Protein AF-A0A7S1RF68-F1 (afdb_monomer)

Mean predicted aligned error: 14.65 Å

Foldseek 3Di:
DDDDDDDPDDDDDDDDPDDDPDPDDDPPPPDPDDPPPPPVDDAQVQLLVLQQLPALVNNLLSSLQSLLVQDCVSAPLQHPPDPPNNLVNSVVSSCVSNVVNCVPQDPVRNVVSSVVSSVSNVVSNVSSNVVVVVVVVVVVVVVVVVVVVVVVVD

Nearest PDB structures (foldseek):
  5k7v-assembly1_B  TM=4.023E-01  e=8.633E+00  synthetic construct

Secondary structure (DSSP, 8-state):
-----------------------------------------PPPHHHHTT--SS-HHHHHHHHHHHHHH--TTSS-SS--S-HHHHHHHHHHHHHHHSHHHHHHS-HHHHHHHHHHHHHHHHHHHHHHHHHHHHHHHHHHHHHHHHHHHHHHH-

pLDDT: mean 73.17, std 17.75, range [37.47, 92.19]

Structure (mmCIF, N/CA/C/O backbone):
data_AF-A0A7S1RF68-F1
#
_entry.id   AF-A0A7S1RF68-F1
#
loop_
_atom_site.group_PDB
_atom_site.id
_atom_site.type_symbol
_atom_site.label_atom_id
_atom_site.label_alt_id
_atom_site.label_comp_id
_atom_site.label_asym_id
_atom_site.label_entity_id
_atom_site.label_seq_id
_atom_site.pdbx_PDB_ins_code
_atom_site.Cartn_x
_atom_site.Cartn_y
_atom_site.Cartn_z
_atom_site.occupancy
_atom_site.B_iso_or_equiv
_atom_site.auth_seq_id
_atom_site.auth_comp_id
_atom_site.auth_asym_id
_atom_site.auth_atom_id
_atom_site.pdbx_PDB_model_num
ATOM 1 N N . ALA A 1 1 ? 66.774 2.188 -26.132 1.00 41.84 1 ALA A N 1
ATOM 2 C CA . ALA A 1 1 ? 66.666 1.249 -24.997 1.00 41.84 1 ALA A CA 1
ATOM 3 C C . ALA A 1 1 ? 65.725 1.856 -23.967 1.00 41.84 1 ALA A C 1
ATOM 5 O O . ALA A 1 1 ? 66.110 2.754 -23.232 1.00 41.84 1 ALA A O 1
ATOM 6 N N . GLU A 1 2 ? 64.469 1.427 -24.003 1.00 44.47 2 GLU A N 1
ATOM 7 C CA . GLU A 1 2 ? 63.368 1.965 -23.208 1.00 44.47 2 GLU A CA 1
ATOM 8 C C . GLU A 1 2 ? 63.328 1.262 -21.848 1.00 44.47 2 GLU A C 1
ATOM 10 O O . GLU A 1 2 ? 63.265 0.034 -21.777 1.00 44.47 2 GLU A O 1
ATOM 15 N N . LYS A 1 3 ? 63.436 2.022 -20.753 1.00 51.56 3 LYS A N 1
ATOM 16 C CA . LYS A 1 3 ? 63.411 1.461 -19.401 1.00 51.56 3 LYS A CA 1
ATOM 17 C C . LYS A 1 3 ? 62.547 2.295 -18.455 1.00 51.56 3 LYS A C 1
ATOM 19 O O . LYS A 1 3 ? 62.913 3.393 -18.064 1.00 51.56 3 LYS A O 1
ATOM 24 N N . ARG A 1 4 ? 61.507 1.597 -17.982 1.00 49.44 4 ARG A N 1
ATOM 25 C CA . ARG A 1 4 ? 60.887 1.629 -16.642 1.00 49.44 4 ARG A CA 1
ATOM 26 C C . ARG A 1 4 ? 59.740 2.617 -16.418 1.00 49.44 4 ARG A C 1
ATOM 28 O O . ARG A 1 4 ? 59.896 3.712 -15.899 1.00 49.44 4 ARG A O 1
ATOM 35 N N . ARG A 1 5 ? 58.540 2.072 -16.644 1.00 58.44 5 ARG A N 1
ATOM 36 C CA . ARG A 1 5 ? 57.322 2.371 -15.882 1.00 58.44 5 ARG A CA 1
ATOM 37 C C . ARG A 1 5 ? 57.512 2.031 -14.399 1.00 58.44 5 ARG A C 1
ATOM 39 O O . ARG A 1 5 ? 57.922 0.912 -14.087 1.00 58.44 5 ARG A O 1
ATOM 46 N N . LYS A 1 6 ? 57.130 2.957 -13.520 1.00 60.31 6 LYS A N 1
ATOM 47 C CA . LYS A 1 6 ? 56.372 2.763 -12.266 1.00 60.31 6 LYS A CA 1
ATOM 48 C C . LYS A 1 6 ? 56.433 4.070 -11.489 1.00 60.31 6 LYS A C 1
ATOM 50 O O . LYS A 1 6 ? 57.530 4.515 -11.204 1.00 60.31 6 LYS A O 1
ATOM 55 N N . ASN A 1 7 ? 55.267 4.628 -11.169 1.00 51.75 7 ASN A N 1
ATOM 56 C CA . ASN A 1 7 ? 54.974 5.337 -9.922 1.00 51.75 7 ASN A CA 1
ATOM 57 C C . ASN A 1 7 ? 53.445 5.473 -9.808 1.00 51.75 7 ASN A C 1
ATOM 59 O O . ASN A 1 7 ? 52.866 6.502 -10.132 1.00 51.75 7 ASN A O 1
ATOM 63 N N . HIS A 1 8 ? 52.786 4.395 -9.371 1.00 52.75 8 HIS A N 1
ATOM 64 C CA . HIS A 1 8 ? 51.503 4.508 -8.682 1.00 52.75 8 HIS A CA 1
ATOM 65 C C . HIS A 1 8 ? 51.836 4.874 -7.239 1.00 52.75 8 HIS A C 1
ATOM 67 O O . HIS A 1 8 ? 52.343 4.037 -6.493 1.00 52.75 8 HIS A O 1
ATOM 73 N N . ARG A 1 9 ? 51.603 6.132 -6.861 1.00 54.78 9 ARG A N 1
ATOM 74 C CA . ARG A 1 9 ? 51.642 6.550 -5.465 1.00 54.78 9 ARG A CA 1
ATOM 75 C C . ARG A 1 9 ? 50.266 7.084 -5.103 1.00 54.78 9 ARG A C 1
ATOM 77 O O . ARG A 1 9 ? 49.869 8.162 -5.525 1.00 54.78 9 ARG A O 1
ATOM 84 N N . LEU A 1 10 ? 49.552 6.242 -4.366 1.00 60.12 10 LEU A N 1
ATOM 85 C CA . LEU A 1 10 ? 48.354 6.556 -3.603 1.00 60.12 10 LEU A CA 1
ATOM 86 C C . LEU A 1 10 ? 48.626 7.775 -2.720 1.00 60.12 10 LEU A C 1
ATOM 88 O O . LEU A 1 10 ? 49.598 7.758 -1.963 1.00 60.12 10 LEU A O 1
ATOM 92 N N . SER A 1 11 ? 47.787 8.805 -2.807 1.00 55.22 11 SER A N 1
ATOM 93 C CA . SER A 1 11 ? 47.644 9.851 -1.788 1.00 55.22 11 SER A CA 1
ATOM 94 C C . SER A 1 11 ? 46.373 10.658 -2.059 1.00 55.22 11 SER A C 1
ATOM 96 O O . SER A 1 11 ? 46.395 11.538 -2.907 1.00 55.22 11 SER A O 1
ATOM 98 N N . ILE A 1 12 ? 45.296 10.378 -1.325 1.00 50.97 12 ILE A N 1
ATOM 99 C CA . ILE A 1 12 ? 44.424 11.424 -0.775 1.00 50.97 12 ILE A CA 1
ATOM 100 C C . ILE A 1 12 ? 43.947 10.938 0.599 1.00 50.97 12 ILE A C 1
ATOM 102 O O . ILE A 1 12 ? 43.071 10.086 0.711 1.00 50.97 12 ILE A O 1
ATOM 106 N N . SER A 1 13 ? 44.603 11.435 1.647 1.00 44.00 13 SER A N 1
ATOM 107 C CA . SER A 1 13 ? 44.100 11.376 3.016 1.00 44.00 13 SER A CA 1
ATOM 108 C C . SER A 1 13 ? 43.388 12.687 3.322 1.00 44.00 13 SER A C 1
ATOM 110 O O . SER A 1 13 ? 43.983 13.749 3.185 1.00 44.00 13 SER A O 1
ATOM 112 N N . SER A 1 14 ? 42.137 12.525 3.741 1.00 46.28 14 SER A N 1
ATOM 113 C CA . SER A 1 14 ? 41.495 13.133 4.909 1.00 46.28 14 SER A CA 1
ATOM 114 C C . SER A 1 14 ? 41.442 14.657 5.0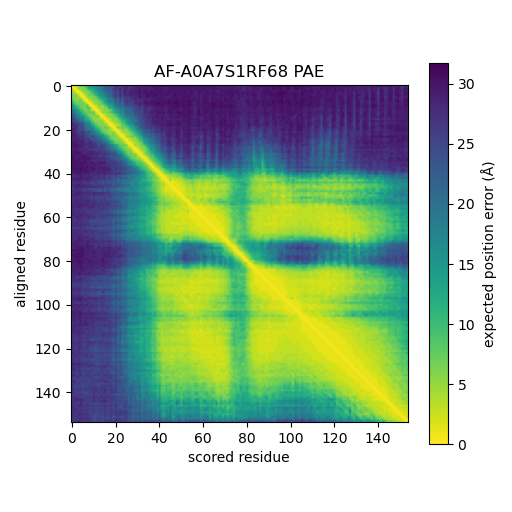49 1.00 46.28 14 SER A C 1
ATOM 116 O O . SER A 1 14 ? 42.455 15.318 5.251 1.00 46.28 14 SER A O 1
ATOM 118 N N . SER A 1 15 ? 40.199 15.137 5.143 1.00 49.00 15 SER A N 1
ATOM 119 C CA . SER A 1 15 ? 39.636 15.812 6.328 1.00 49.00 15 SER A CA 1
ATOM 120 C C . SER A 1 15 ? 38.976 17.145 6.007 1.00 49.00 15 SER A C 1
ATOM 122 O O . SER A 1 15 ? 39.658 18.151 5.888 1.00 49.00 15 SER A O 1
ATOM 124 N N . GLU A 1 16 ? 37.644 17.147 6.028 1.00 45.22 16 GLU A N 1
ATOM 125 C CA . GLU A 1 16 ? 36.844 18.142 6.754 1.00 45.22 16 GLU A CA 1
ATOM 126 C C . GLU A 1 16 ? 35.405 17.622 6.891 1.00 45.22 16 GLU A C 1
ATOM 128 O O . GLU A 1 16 ? 34.508 17.942 6.123 1.00 45.22 16 GLU A O 1
ATOM 133 N N . SER A 1 17 ? 35.171 16.750 7.873 1.00 54.03 17 SER A N 1
ATOM 134 C CA . SER A 1 17 ? 33.818 16.560 8.403 1.00 54.03 17 SER A CA 1
ATOM 135 C C . SER A 1 17 ? 33.633 17.580 9.516 1.00 54.03 17 SER A C 1
ATOM 137 O O . SER A 1 17 ? 33.914 17.308 10.681 1.00 54.03 17 SER A O 1
ATOM 139 N N . GLY A 1 18 ? 33.245 18.787 9.116 1.00 47.41 18 GLY A N 1
ATOM 140 C CA . GLY A 1 18 ? 32.794 19.855 9.994 1.00 47.41 18 GLY A CA 1
ATOM 141 C C . GLY A 1 18 ? 31.447 20.370 9.500 1.00 47.41 18 GLY A C 1
ATOM 142 O O . GLY A 1 18 ? 31.308 20.698 8.326 1.00 47.41 18 GLY A O 1
ATOM 143 N N . GLY A 1 19 ? 30.477 20.445 10.410 1.00 41.62 19 GLY A N 1
ATOM 144 C CA . GLY A 1 19 ? 29.142 20.992 10.166 1.00 41.62 19 GLY A CA 1
ATOM 145 C C . GLY A 1 19 ? 28.124 19.895 9.841 1.00 41.62 19 GLY A C 1
ATOM 146 O O . GLY A 1 19 ? 28.358 19.055 8.988 1.00 41.62 19 GLY A O 1
ATOM 147 N N . SER A 1 20 ? 26.971 19.807 10.478 1.00 48.50 20 SER A N 1
ATOM 148 C CA . SER A 1 20 ? 26.336 20.706 11.425 1.00 48.50 20 SER A CA 1
ATOM 149 C C . SER A 1 20 ? 25.395 19.840 12.242 1.00 48.50 20 SER A C 1
ATOM 151 O O . SER A 1 20 ? 24.624 19.067 11.675 1.00 48.50 20 SER A O 1
ATOM 153 N N . ASP A 1 21 ? 25.480 19.975 13.559 1.00 51.00 21 ASP A N 1
ATOM 154 C CA . ASP A 1 21 ? 24.383 19.647 14.453 1.00 51.00 21 ASP A CA 1
ATOM 155 C C . ASP A 1 21 ? 23.211 20.537 14.015 1.00 51.00 21 ASP A C 1
ATOM 157 O O . ASP A 1 21 ? 23.257 21.764 14.115 1.00 51.00 21 ASP A O 1
ATOM 161 N N . GLY A 1 22 ? 22.289 19.921 13.285 1.00 49.66 22 GLY A N 1
ATOM 162 C CA . GLY A 1 22 ? 21.140 20.551 12.659 1.00 49.66 22 GLY A CA 1
ATOM 163 C C . GLY A 1 22 ? 19.890 19.968 13.281 1.00 49.66 22 GLY A C 1
ATOM 164 O O . GLY A 1 22 ? 19.148 19.251 12.617 1.00 49.66 22 GLY A O 1
ATOM 165 N N . GLU A 1 23 ? 19.690 20.242 14.566 1.00 53.12 23 GLU A N 1
ATOM 166 C CA . GLU A 1 23 ? 18.353 20.258 15.139 1.00 53.12 23 GLU A CA 1
ATOM 167 C C . GLU A 1 23 ? 17.610 21.449 14.518 1.00 53.12 23 GLU A C 1
ATOM 169 O O . GLU A 1 23 ? 17.754 22.591 14.949 1.00 53.12 23 GLU A O 1
ATOM 174 N N . ALA A 1 24 ? 16.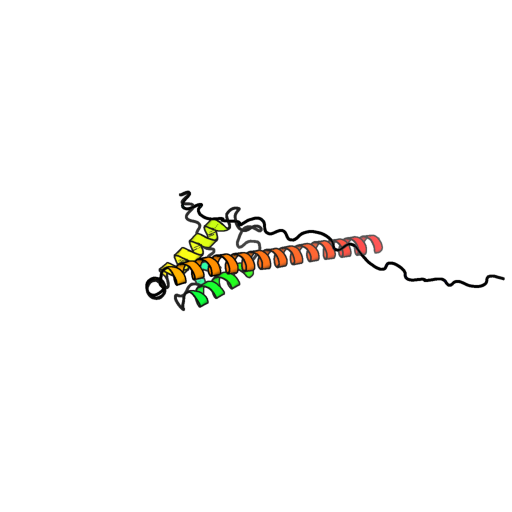868 21.194 13.442 1.00 45.06 24 ALA A N 1
ATOM 175 C CA . ALA A 1 24 ? 15.847 22.101 12.942 1.00 45.06 24 ALA A CA 1
ATOM 176 C C . ALA A 1 24 ? 14.755 21.306 12.217 1.00 45.06 24 ALA A C 1
ATOM 178 O O . ALA A 1 24 ? 15.040 20.515 11.317 1.00 45.06 24 ALA A O 1
ATOM 179 N N . ASP A 1 25 ? 13.526 21.573 12.657 1.00 44.94 25 ASP A N 1
ATOM 180 C CA . ASP A 1 25 ? 12.229 21.172 12.112 1.00 44.94 25 ASP A CA 1
ATOM 181 C C . ASP A 1 25 ? 11.895 19.681 12.288 1.00 44.94 25 ASP A C 1
ATOM 183 O O . ASP A 1 25 ? 12.164 18.814 11.460 1.00 44.94 25 ASP A O 1
ATOM 187 N N . ASP A 1 26 ? 11.244 19.295 13.388 1.00 44.00 26 ASP A N 1
ATOM 188 C CA . ASP A 1 26 ? 9.848 19.688 13.654 1.00 44.00 26 ASP A CA 1
ATOM 189 C C . ASP A 1 26 ? 9.053 19.920 12.362 1.00 44.00 26 ASP A C 1
ATOM 191 O O . ASP A 1 26 ? 8.402 20.934 12.159 1.00 44.00 26 ASP A O 1
ATOM 195 N N . PHE A 1 27 ? 9.045 18.930 11.469 1.00 46.56 27 PHE A N 1
ATOM 196 C CA . PHE A 1 27 ? 7.878 18.761 10.612 1.00 46.56 27 PHE A CA 1
ATOM 197 C C . PHE A 1 27 ? 6.732 18.220 11.473 1.00 46.56 27 PHE A C 1
ATOM 199 O O . PHE A 1 27 ? 6.306 17.067 11.337 1.00 46.56 27 PHE A O 1
ATOM 206 N N . SER A 1 28 ? 6.219 19.094 12.345 1.00 43.75 28 SER A N 1
ATOM 207 C CA . SER A 1 28 ? 4.798 19.207 12.641 1.00 43.75 28 SER A CA 1
ATOM 208 C C . SER A 1 28 ? 4.041 19.339 11.318 1.00 43.75 28 SER A C 1
ATOM 210 O O . SER A 1 28 ? 3.588 20.404 10.923 1.00 43.75 28 SER A O 1
ATOM 212 N N . LEU A 1 29 ? 3.866 18.221 10.614 1.00 45.69 29 LEU A N 1
ATOM 213 C CA . LEU A 1 29 ? 2.697 18.013 9.763 1.00 45.69 29 LEU A CA 1
ATOM 214 C C . LEU A 1 29 ? 1.545 17.571 10.673 1.00 45.69 29 LEU A C 1
ATOM 216 O O . LEU A 1 29 ? 0.984 16.480 10.532 1.00 45.69 29 LEU A O 1
ATOM 220 N N . GLU A 1 30 ? 1.259 18.409 11.666 1.00 44.59 30 GLU A N 1
ATOM 221 C CA . GLU A 1 30 ? -0.051 18.480 12.279 1.00 44.59 30 GLU A CA 1
ATOM 222 C C . GLU A 1 30 ? -1.006 19.107 11.261 1.00 44.59 30 GLU A C 1
ATOM 224 O O . GLU A 1 30 ? -0.699 20.103 10.613 1.00 44.59 30 GLU A O 1
ATOM 229 N N . LEU A 1 31 ? -2.158 18.458 11.128 1.00 44.59 31 LEU A N 1
ATOM 230 C CA . LEU A 1 31 ? -3.406 19.039 10.661 1.00 44.59 31 LEU A CA 1
ATOM 231 C C . LEU A 1 31 ? -3.377 19.755 9.299 1.00 44.59 31 LEU A C 1
ATOM 233 O O . LEU A 1 31 ? -3.493 20.968 9.170 1.00 44.59 31 LEU A O 1
ATOM 237 N N . SER A 1 32 ? -3.465 18.957 8.241 1.00 37.47 32 SER A N 1
ATOM 238 C CA . SER A 1 32 ? -4.596 19.179 7.335 1.00 37.47 32 SER A CA 1
ATOM 239 C C . SER A 1 32 ? -5.570 18.026 7.527 1.00 37.47 32 SER A C 1
ATOM 241 O O . SER A 1 32 ? -5.569 17.024 6.806 1.00 37.47 32 SER A O 1
ATOM 243 N N . GLU A 1 33 ? -6.327 18.159 8.616 1.00 49.69 33 GLU A N 1
ATOM 244 C CA . GLU A 1 33 ? -7.704 17.690 8.683 1.00 49.69 33 GLU A CA 1
ATOM 245 C C . GLU A 1 33 ? -8.443 18.161 7.426 1.00 49.69 33 GLU A C 1
ATOM 247 O O . GLU A 1 33 ? -8.260 19.287 6.972 1.00 49.69 33 GLU A O 1
ATOM 252 N N . ASP A 1 34 ? -9.215 17.243 6.851 1.00 46.19 34 ASP A N 1
ATOM 253 C CA . ASP A 1 34 ? -10.466 17.568 6.177 1.00 46.19 34 ASP A CA 1
ATOM 254 C C . ASP A 1 34 ? -10.452 18.731 5.173 1.00 46.19 34 ASP A C 1
ATOM 256 O O . ASP A 1 34 ? -11.005 19.804 5.386 1.00 46.19 34 ASP A O 1
ATOM 260 N N . SER A 1 35 ? -9.871 18.486 3.999 1.00 41.47 35 SER A N 1
ATOM 261 C CA . SER A 1 35 ? -10.452 19.066 2.790 1.00 41.47 35 SER A CA 1
ATOM 262 C C . SER A 1 35 ? -11.304 17.983 2.135 1.00 41.47 35 SER A C 1
ATOM 264 O O . SER A 1 35 ? -10.789 16.967 1.654 1.00 41.47 35 SER A O 1
ATOM 266 N N . GLU A 1 36 ? -12.613 18.192 2.243 1.00 46.81 36 GLU A N 1
ATOM 267 C CA . GLU A 1 36 ? -13.752 17.380 1.812 1.00 46.81 36 GLU A CA 1
ATOM 268 C C . GLU A 1 36 ? -13.880 17.333 0.281 1.00 46.81 36 GLU A C 1
ATOM 270 O O . GLU A 1 36 ? -14.918 17.643 -0.300 1.00 46.81 36 GLU A O 1
ATOM 275 N N . ALA A 1 37 ? -12.816 16.949 -0.419 1.00 43.59 37 ALA A N 1
ATOM 276 C CA . ALA A 1 37 ? -12.996 16.411 -1.755 1.00 43.59 37 ALA A CA 1
ATOM 277 C C . ALA A 1 37 ? -13.353 14.931 -1.585 1.00 43.59 37 ALA A C 1
ATOM 279 O O . ALA A 1 37 ? -12.468 14.079 -1.498 1.00 43.59 37 ALA A O 1
ATOM 280 N N . GLU A 1 38 ? -14.655 14.640 -1.492 1.00 47.72 38 GLU A N 1
ATOM 281 C CA . GLU A 1 38 ? -15.246 13.301 -1.630 1.00 47.72 38 GLU A CA 1
ATOM 282 C C . GLU A 1 38 ? -14.988 12.732 -3.036 1.00 47.72 38 GLU A C 1
ATOM 284 O O . GLU A 1 38 ? -15.893 12.420 -3.806 1.00 47.72 38 GLU A O 1
ATOM 289 N N . ALA A 1 39 ? -13.723 12.595 -3.419 1.00 48.28 39 ALA A N 1
ATOM 290 C CA . ALA A 1 39 ? -13.368 11.586 -4.387 1.00 48.28 39 ALA A CA 1
ATOM 291 C C . ALA A 1 39 ? -13.452 10.260 -3.626 1.00 48.28 39 ALA A C 1
ATOM 293 O O . ALA A 1 39 ? -12.497 9.866 -2.952 1.00 48.28 39 ALA A O 1
ATOM 294 N N . ASP A 1 40 ? -14.624 9.622 -3.684 1.00 55.34 40 ASP A N 1
ATOM 295 C CA . ASP A 1 40 ? -14.845 8.230 -3.286 1.00 55.34 40 ASP A CA 1
ATOM 296 C C . ASP A 1 40 ? -13.959 7.356 -4.189 1.00 55.34 40 ASP A C 1
ATOM 298 O O . ASP A 1 40 ? -14.348 6.850 -5.240 1.00 55.34 40 ASP A O 1
ATOM 302 N N . LEU A 1 41 ? -12.670 7.330 -3.859 1.00 61.81 41 LEU A N 1
ATOM 303 C CA . LEU A 1 41 ? -11.669 6.565 -4.570 1.00 61.81 41 LEU A CA 1
ATOM 304 C C . LEU A 1 41 ? -11.831 5.125 -4.116 1.00 61.81 41 LEU A C 1
ATOM 306 O O . LEU A 1 41 ? -11.376 4.736 -3.037 1.00 61.81 41 LEU A O 1
ATOM 310 N N . GLU A 1 42 ? -12.501 4.346 -4.961 1.00 66.56 42 GLU A N 1
ATOM 311 C CA . GLU A 1 42 ? -12.607 2.908 -4.790 1.00 66.56 42 GLU A CA 1
ATOM 312 C C . GLU A 1 42 ? -11.204 2.297 -4.730 1.00 66.56 42 GLU A C 1
ATOM 314 O O . GLU A 1 42 ? -10.317 2.582 -5.545 1.00 66.56 42 GLU A O 1
ATOM 319 N N . LEU A 1 43 ? -10.986 1.459 -3.715 1.00 71.81 43 LEU A N 1
ATOM 320 C CA . LEU A 1 43 ? -9.761 0.682 -3.615 1.00 71.81 43 LEU A CA 1
ATOM 321 C C . LEU A 1 43 ? -9.629 -0.196 -4.862 1.00 71.81 43 LEU A C 1
ATOM 323 O O . LEU A 1 43 ? -10.615 -0.819 -5.258 1.00 71.81 43 LEU A O 1
ATOM 327 N N . PRO A 1 44 ? -8.419 -0.334 -5.440 1.00 75.06 44 PRO A N 1
ATOM 328 C CA . PRO A 1 44 ? -8.189 -1.337 -6.469 1.00 75.06 44 PRO A CA 1
ATOM 329 C C . PRO A 1 44 ? -8.687 -2.695 -5.965 1.00 75.06 44 PRO A C 1
ATOM 331 O O . PRO A 1 44 ? -8.344 -3.075 -4.843 1.00 75.06 44 PRO A O 1
ATOM 334 N N . GLU A 1 45 ? -9.459 -3.430 -6.772 1.00 75.69 45 GLU A N 1
ATOM 335 C CA . GLU A 1 45 ? -10.126 -4.673 -6.338 1.00 75.69 45 GLU A CA 1
ATOM 336 C C . GLU A 1 45 ? -9.164 -5.647 -5.650 1.00 75.69 45 GLU A C 1
ATOM 338 O O . GLU A 1 45 ? -9.507 -6.240 -4.633 1.00 75.69 45 GLU A O 1
ATOM 343 N N . ARG A 1 46 ? -7.919 -5.743 -6.138 1.00 77.06 46 ARG A N 1
ATOM 344 C CA . ARG A 1 46 ? -6.873 -6.576 -5.524 1.00 77.06 46 ARG A CA 1
ATOM 345 C C . ARG A 1 46 ? -6.503 -6.175 -4.098 1.00 77.06 46 ARG A C 1
ATOM 347 O O . ARG A 1 46 ? -6.123 -7.035 -3.316 1.00 77.06 46 ARG A O 1
ATOM 354 N N . VAL A 1 47 ? -6.543 -4.886 -3.776 1.00 79.50 47 VAL A N 1
ATOM 355 C CA . VAL A 1 47 ? -6.275 -4.385 -2.420 1.00 79.50 47 VAL A CA 1
ATOM 356 C C . VAL A 1 47 ? -7.516 -4.576 -1.553 1.00 79.50 47 VAL A C 1
ATOM 358 O O . VAL A 1 47 ? -7.393 -5.025 -0.420 1.00 79.50 47 VAL A O 1
ATOM 361 N N . ALA A 1 48 ? -8.709 -4.311 -2.093 1.00 80.75 48 ALA A N 1
ATOM 362 C CA . ALA A 1 48 ? -9.968 -4.529 -1.383 1.00 80.75 48 ALA A CA 1
ATOM 363 C C . ALA A 1 48 ? -10.176 -6.007 -1.008 1.00 80.75 48 ALA A C 1
ATOM 365 O O . ALA A 1 48 ? -10.578 -6.305 0.114 1.00 80.75 48 ALA A O 1
ATOM 366 N N . SER A 1 49 ? -9.830 -6.939 -1.904 1.00 83.38 49 SER A N 1
ATOM 367 C CA . SER A 1 49 ? -9.936 -8.383 -1.663 1.00 83.38 49 SER A CA 1
ATOM 368 C C . SER A 1 49 ? -9.008 -8.903 -0.564 1.00 83.38 49 SER A C 1
ATOM 370 O O . SER A 1 49 ? -9.201 -10.013 -0.089 1.00 83.38 49 SER A O 1
ATOM 372 N N . CYS A 1 50 ? -7.989 -8.133 -0.172 1.00 84.62 50 CYS A N 1
ATOM 373 C CA . CYS A 1 50 ? -7.055 -8.521 0.884 1.00 84.62 50 CYS A CA 1
ATOM 374 C C . CYS A 1 50 ? -7.563 -8.228 2.300 1.00 84.62 50 CYS A C 1
ATOM 376 O O . CYS A 1 50 ? -6.933 -8.680 3.255 1.00 84.62 50 CYS A O 1
ATOM 378 N N . ILE A 1 51 ? -8.650 -7.463 2.432 1.00 85.06 51 ILE A N 1
ATOM 379 C CA . ILE A 1 51 ? -9.224 -7.064 3.717 1.00 85.06 51 ILE A CA 1
ATOM 380 C C . ILE A 1 51 ? -10.365 -8.025 4.039 1.00 85.06 51 ILE A C 1
ATOM 382 O O . ILE A 1 51 ? -11.508 -7.835 3.614 1.00 85.06 51 ILE A O 1
ATOM 386 N N . GLU A 1 52 ? -10.036 -9.079 4.779 1.00 87.12 52 GLU A N 1
ATOM 387 C CA . GLU A 1 52 ? -10.973 -10.157 5.109 1.00 87.12 52 GLU A CA 1
ATOM 388 C C . GLU A 1 52 ? -11.551 -10.021 6.523 1.00 87.12 52 GLU A C 1
ATOM 390 O O . GLU A 1 52 ? -12.480 -10.748 6.865 1.00 87.12 52 GLU A O 1
ATOM 395 N N . GLY A 1 53 ? -11.042 -9.083 7.332 1.00 85.31 53 GLY A N 1
ATOM 396 C CA . GLY A 1 53 ? -11.394 -8.983 8.748 1.00 85.31 53 GLY A CA 1
ATOM 397 C C . GLY A 1 53 ? -10.613 -9.973 9.615 1.00 85.31 53 GLY A C 1
ATOM 398 O O . GLY A 1 53 ? -11.109 -10.407 10.650 1.00 85.31 53 GLY A O 1
ATOM 399 N N . ALA A 1 54 ? -9.415 -10.384 9.180 1.00 83.62 54 ALA A N 1
ATOM 400 C CA . ALA A 1 54 ? -8.555 -11.290 9.950 1.00 83.62 54 ALA A CA 1
ATOM 401 C C . ALA A 1 54 ? -7.881 -10.587 11.144 1.00 83.62 54 ALA A C 1
ATOM 403 O O . ALA A 1 54 ? -7.398 -11.239 12.065 1.00 83.62 54 ALA A O 1
ATOM 404 N N . GLY A 1 55 ? -7.856 -9.254 11.121 1.00 87.19 55 GLY A N 1
ATOM 405 C CA . GLY A 1 55 ? -7.212 -8.399 12.104 1.00 87.19 55 GLY A CA 1
ATOM 406 C C . GLY A 1 55 ? -6.633 -7.159 11.43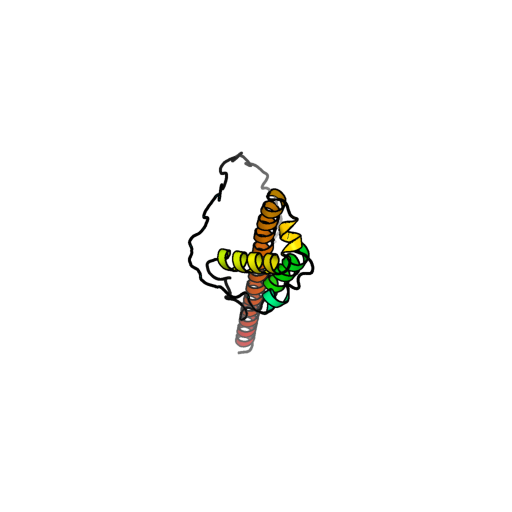0 1.00 87.19 55 GLY A C 1
ATOM 407 O O . GLY A 1 55 ? -6.150 -7.215 10.299 1.00 87.19 55 GLY A O 1
ATOM 408 N N . LEU A 1 56 ? -6.640 -6.026 12.137 1.00 87.69 56 LEU A N 1
ATOM 409 C CA . LEU A 1 56 ? -6.200 -4.738 11.588 1.00 87.69 56 LEU A CA 1
ATOM 410 C C . LEU A 1 56 ? -4.769 -4.782 11.032 1.00 87.69 56 LEU A C 1
ATOM 412 O O . LEU A 1 56 ? -4.516 -4.308 9.927 1.00 87.69 56 LEU A O 1
ATOM 416 N N . ASP A 1 57 ? -3.821 -5.345 11.783 1.00 88.25 57 ASP A N 1
ATOM 417 C CA . ASP A 1 57 ? -2.424 -5.441 11.348 1.00 88.25 57 ASP A CA 1
ATOM 418 C C . ASP A 1 57 ? -2.212 -6.420 10.187 1.00 88.25 57 ASP A C 1
ATOM 420 O O . ASP A 1 57 ? -1.430 -6.108 9.284 1.00 88.25 57 ASP A O 1
ATOM 424 N N . GLU A 1 58 ? -2.912 -7.557 10.192 1.00 88.50 58 GLU A N 1
ATOM 425 C CA . GLU A 1 58 ? -2.829 -8.579 9.142 1.00 88.50 58 GLU A CA 1
ATOM 426 C C . GLU A 1 58 ? -3.424 -8.075 7.827 1.00 88.50 58 GLU A C 1
ATOM 428 O O . GLU A 1 58 ? -2.770 -8.146 6.784 1.00 88.50 58 GLU A O 1
ATOM 433 N N . ASP A 1 59 ? -4.622 -7.488 7.871 1.00 89.19 59 ASP A N 1
ATOM 434 C CA . ASP A 1 59 ? -5.266 -6.905 6.694 1.00 89.19 59 ASP A CA 1
ATOM 435 C C . ASP A 1 59 ? -4.425 -5.751 6.125 1.00 89.19 59 ASP A C 1
ATOM 437 O O . ASP A 1 59 ? -4.262 -5.631 4.908 1.00 89.19 59 ASP A O 1
ATOM 441 N N . LEU A 1 60 ? -3.817 -4.929 6.990 1.00 88.94 60 LEU A N 1
ATOM 442 C CA . LEU A 1 60 ? -2.904 -3.867 6.568 1.00 88.94 60 LEU A CA 1
ATOM 443 C C . LEU A 1 60 ? -1.646 -4.421 5.882 1.00 88.94 60 LEU A C 1
ATOM 445 O O . LEU A 1 60 ? -1.173 -3.840 4.900 1.00 88.94 60 LEU A O 1
ATOM 449 N N . GLU A 1 61 ? -1.074 -5.509 6.395 1.00 89.38 61 GLU A N 1
ATOM 450 C CA . GLU A 1 61 ? 0.091 -6.152 5.785 1.00 89.38 61 GLU A CA 1
ATOM 451 C C . GLU A 1 61 ? -0.246 -6.728 4.408 1.00 89.38 61 GLU A C 1
ATOM 453 O O . GLU A 1 61 ? 0.461 -6.437 3.437 1.00 89.38 61 GLU A O 1
ATOM 458 N N . ARG A 1 62 ? -1.376 -7.432 4.287 1.00 88.62 62 ARG A N 1
ATOM 459 C CA . ARG A 1 62 ? -1.865 -7.953 3.003 1.00 88.62 62 ARG A CA 1
ATOM 460 C C . ARG A 1 62 ? -2.143 -6.828 2.008 1.00 88.62 62 ARG A C 1
ATOM 462 O O . ARG A 1 62 ? -1.720 -6.914 0.857 1.00 88.62 62 ARG A O 1
ATOM 469 N N . CYS A 1 63 ? -2.759 -5.729 2.453 1.00 87.81 63 CYS A N 1
ATOM 470 C CA . CYS A 1 63 ? -2.973 -4.542 1.622 1.00 87.81 63 CYS A CA 1
ATOM 471 C C . CYS A 1 63 ? -1.661 -3.937 1.126 1.00 87.81 63 CYS A C 1
ATOM 473 O O . CYS A 1 63 ? -1.530 -3.622 -0.056 1.00 87.81 63 CYS A O 1
ATOM 475 N N . ALA A 1 64 ? -0.679 -3.765 2.013 1.00 86.69 64 ALA A N 1
ATOM 476 C CA . ALA A 1 64 ? 0.625 -3.223 1.646 1.00 86.69 64 ALA A CA 1
ATOM 477 C C . ALA A 1 64 ? 1.356 -4.146 0.658 1.00 86.69 64 ALA A C 1
ATOM 479 O O . ALA A 1 64 ? 1.969 -3.669 -0.301 1.00 86.69 64 ALA A O 1
ATOM 480 N N . GLN A 1 65 ? 1.260 -5.462 0.845 1.00 87.31 65 GLN A N 1
ATOM 481 C CA . GLN A 1 65 ? 1.832 -6.427 -0.083 1.00 87.31 65 GLN A CA 1
ATOM 482 C C . GLN A 1 65 ? 1.163 -6.348 -1.459 1.00 87.31 65 GLN A C 1
ATOM 484 O O . GLN A 1 65 ? 1.862 -6.127 -2.452 1.00 87.31 65 GLN A O 1
ATOM 489 N N . ALA A 1 66 ? -0.170 -6.422 -1.514 1.00 86.44 66 ALA A N 1
ATOM 490 C CA . ALA A 1 66 ? -0.938 -6.293 -2.750 1.00 86.44 66 ALA A CA 1
ATOM 491 C C . ALA A 1 66 ? -0.631 -4.974 -3.470 1.00 86.44 66 ALA A C 1
ATOM 493 O O . ALA A 1 66 ? -0.431 -4.959 -4.686 1.00 86.44 66 ALA A O 1
ATOM 494 N N . LEU A 1 67 ? -0.491 -3.879 -2.714 1.00 84.81 67 LEU A N 1
ATOM 495 C CA . LEU A 1 67 ? -0.107 -2.582 -3.256 1.00 84.81 67 LEU A CA 1
ATOM 496 C C . LEU A 1 67 ? 1.277 -2.619 -3.912 1.00 84.81 67 LEU A C 1
ATOM 498 O O . LEU A 1 67 ? 1.456 -2.086 -5.004 1.00 84.81 67 LEU A O 1
ATOM 502 N N . SER A 1 68 ? 2.259 -3.253 -3.268 1.00 84.00 68 SER A N 1
ATOM 503 C CA . SER A 1 68 ? 3.614 -3.375 -3.819 1.00 84.00 68 SER A CA 1
ATOM 504 C C . SER A 1 68 ? 3.665 -4.233 -5.089 1.00 84.00 68 SER A C 1
ATOM 506 O O . SER A 1 68 ? 4.540 -4.050 -5.940 1.00 84.00 68 SER A O 1
ATOM 508 N N . GLU A 1 69 ? 2.710 -5.154 -5.229 1.00 83.94 69 GLU A N 1
ATOM 509 C CA . GLU A 1 69 ? 2.648 -6.113 -6.322 1.00 83.94 69 GLU A CA 1
ATOM 510 C C . GLU A 1 69 ? 1.808 -5.640 -7.514 1.00 83.94 69 GLU A C 1
ATOM 512 O O . GLU A 1 69 ? 2.008 -6.161 -8.616 1.00 83.94 69 GLU A O 1
ATOM 517 N N . LEU A 1 70 ? 0.965 -4.614 -7.345 1.00 80.25 70 LEU A N 1
ATOM 518 C CA . LEU A 1 70 ? 0.092 -4.069 -8.390 1.00 80.25 70 LEU A CA 1
ATOM 519 C C . LEU A 1 70 ? 0.843 -3.805 -9.708 1.00 80.25 70 LEU A C 1
ATOM 521 O O . LEU A 1 70 ? 1.860 -3.092 -9.703 1.00 80.25 70 LEU A O 1
ATOM 525 N N . PRO A 1 71 ? 0.353 -4.346 -10.841 1.00 70.19 71 PRO A N 1
ATOM 526 C CA . PRO A 1 71 ? 0.957 -4.123 -12.149 1.00 70.19 71 PRO A CA 1
ATOM 527 C C . PRO A 1 71 ? 0.906 -2.636 -12.538 1.00 70.19 71 PRO A C 1
ATOM 529 O O . PRO A 1 71 ? 0.138 -1.873 -11.944 1.00 70.19 71 PRO A O 1
ATOM 532 N N . PRO A 1 72 ? 1.715 -2.203 -13.520 1.00 64.62 72 PRO A N 1
ATOM 533 C CA . PRO A 1 72 ? 1.703 -0.820 -14.005 1.00 64.62 72 PRO A CA 1
ATOM 534 C C . PRO A 1 72 ? 0.329 -0.381 -14.541 1.00 64.62 72 PRO A C 1
ATOM 536 O O . PRO A 1 72 ? -0.021 0.777 -14.383 1.00 64.62 72 PRO A O 1
ATOM 539 N N . ASP A 1 73 ? -0.473 -1.311 -15.074 1.00 61.69 73 ASP A N 1
ATOM 540 C CA . ASP A 1 73 ? -1.849 -1.065 -15.548 1.00 61.69 73 ASP A CA 1
ATOM 541 C C . ASP A 1 73 ? -2.916 -1.067 -14.433 1.00 61.69 73 ASP A C 1
ATOM 543 O O . ASP A 1 73 ? -4.025 -0.583 -14.620 1.00 61.69 73 ASP A O 1
ATOM 547 N N . GLY A 1 74 ? -2.615 -1.632 -13.257 1.00 53.59 74 GLY A N 1
ATOM 548 C CA . GLY A 1 74 ? -3.601 -1.827 -12.178 1.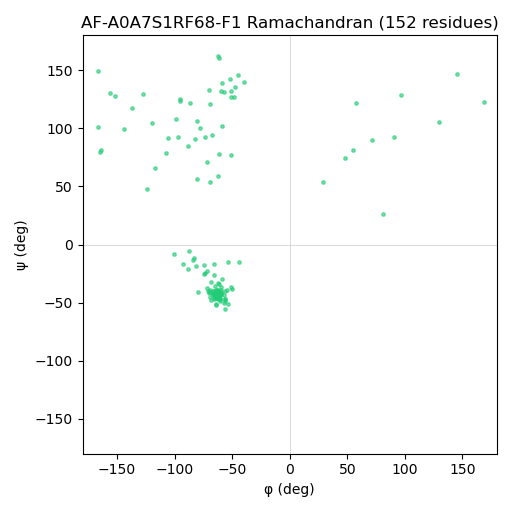00 53.59 74 GLY A CA 1
ATOM 549 C C . GLY A 1 74 ? -3.760 -0.636 -11.227 1.00 53.59 74 GLY A C 1
ATOM 550 O O . GLY A 1 74 ? -4.581 -0.672 -10.315 1.00 53.59 74 GLY A O 1
ATOM 551 N N . ALA A 1 75 ? -2.926 0.384 -11.392 1.00 52.03 75 ALA A N 1
ATOM 552 C CA . ALA A 1 75 ? -2.961 1.667 -10.701 1.00 52.03 75 ALA A CA 1
ATOM 553 C C . ALA A 1 75 ? -2.026 2.605 -11.477 1.00 52.03 75 ALA A C 1
ATOM 555 O O . ALA A 1 75 ? -1.029 2.107 -12.004 1.00 52.03 75 ALA A O 1
ATOM 556 N N . PRO A 1 76 ? -2.263 3.925 -11.527 1.00 53.66 76 PRO A N 1
ATOM 557 C CA . PRO A 1 76 ? -1.378 4.830 -12.259 1.00 53.66 76 PRO A CA 1
ATOM 558 C C . PRO A 1 76 ? 0.097 4.624 -11.837 1.00 53.66 76 PRO A C 1
ATOM 560 O O . PRO A 1 76 ? 0.382 4.270 -10.681 1.00 53.66 76 PRO A O 1
ATOM 563 N N . GLU A 1 77 ? 1.030 4.724 -12.800 1.00 50.44 77 GLU A N 1
ATOM 564 C CA . GLU A 1 77 ? 2.479 4.468 -12.611 1.00 50.44 77 GLU A CA 1
ATOM 565 C C . GLU A 1 77 ? 3.037 5.243 -11.413 1.00 50.44 77 GLU A C 1
ATOM 567 O O . GLU A 1 77 ? 3.838 4.734 -10.629 1.00 50.44 77 GLU A O 1
ATOM 572 N N . HIS A 1 78 ? 2.515 6.449 -11.230 1.00 49.00 78 HIS A N 1
ATOM 573 C CA . HIS A 1 78 ? 2.502 7.147 -9.964 1.00 49.00 78 HIS A CA 1
ATOM 574 C C . HIS A 1 78 ? 1.154 6.852 -9.323 1.00 49.00 78 HIS A C 1
ATOM 576 O O . HIS A 1 78 ? 0.137 7.155 -9.943 1.00 49.00 78 HIS A O 1
ATOM 582 N N . LEU A 1 79 ? 1.117 6.298 -8.100 1.00 50.19 79 LEU A N 1
ATOM 583 C CA . LEU A 1 79 ? -0.099 6.391 -7.279 1.00 50.19 79 LEU A CA 1
ATOM 584 C C . LEU A 1 79 ? -0.680 7.801 -7.461 1.00 50.19 79 LEU A C 1
ATOM 586 O O . LEU A 1 79 ? 0.129 8.733 -7.555 1.00 50.19 79 LEU A O 1
ATOM 590 N N . PRO A 1 80 ? -2.016 7.957 -7.563 1.00 47.03 80 PRO A N 1
ATOM 591 C CA . PRO A 1 80 ? -2.624 9.248 -7.862 1.00 47.03 80 PRO A CA 1
ATOM 592 C C . PRO A 1 80 ? -1.962 10.330 -7.013 1.00 47.03 80 PRO A C 1
ATOM 594 O O . PRO A 1 80 ? -1.550 10.052 -5.883 1.00 47.03 80 PRO A O 1
ATOM 597 N N . ALA A 1 81 ? -1.848 11.535 -7.572 1.00 46.97 81 ALA A N 1
ATOM 598 C CA . ALA A 1 81 ? -1.194 12.703 -6.979 1.00 46.97 81 ALA A CA 1
ATOM 599 C C . ALA A 1 81 ? -1.541 12.948 -5.490 1.00 46.97 81 ALA A C 1
ATOM 601 O O . ALA A 1 81 ? -0.806 13.644 -4.797 1.00 46.97 81 ALA A O 1
ATOM 602 N N . GLU A 1 82 ? -2.593 12.309 -4.976 1.00 55.75 82 GLU A N 1
ATOM 603 C CA . GLU A 1 82 ? -2.867 12.117 -3.561 1.00 55.75 82 GLU A CA 1
ATOM 604 C C . GLU A 1 82 ? -2.608 10.677 -3.058 1.00 55.75 82 GLU A C 1
ATOM 606 O O . GLU A 1 82 ? -3.533 9.862 -2.951 1.00 55.75 82 GLU A O 1
ATOM 611 N N . PRO A 1 83 ? -1.394 10.367 -2.558 1.00 66.00 83 PRO A N 1
ATOM 612 C CA . PRO A 1 83 ? -1.181 9.223 -1.661 1.00 66.00 83 PRO A CA 1
ATOM 613 C C . PRO A 1 83 ? -2.114 9.252 -0.435 1.00 66.00 83 PRO A C 1
ATOM 615 O O . PRO A 1 83 ? -2.255 8.250 0.264 1.00 66.00 83 PRO A O 1
ATOM 618 N N . GLN A 1 84 ? -2.740 10.395 -0.160 1.00 68.75 84 GLN A N 1
ATOM 619 C CA . GLN A 1 84 ? -3.691 10.626 0.917 1.00 68.75 84 GLN A CA 1
ATOM 620 C C . GLN A 1 84 ? -5.038 9.922 0.691 1.00 68.75 84 GLN A C 1
ATOM 622 O O . GLN A 1 84 ? -5.547 9.316 1.634 1.00 68.75 84 GLN A O 1
ATOM 627 N N . ALA A 1 85 ? -5.567 9.900 -0.535 1.00 72.81 85 ALA A N 1
ATOM 628 C CA . ALA A 1 85 ? -6.860 9.282 -0.826 1.00 72.81 85 ALA A CA 1
ATOM 629 C C . ALA A 1 85 ? -6.819 7.751 -0.693 1.00 72.81 85 ALA A C 1
ATOM 631 O O . ALA A 1 85 ? -7.640 7.162 0.007 1.00 72.81 85 ALA A O 1
ATOM 632 N N . LEU A 1 86 ? -5.780 7.106 -1.235 1.00 78.19 86 LEU A N 1
ATOM 633 C CA . LEU A 1 86 ? -5.576 5.665 -1.057 1.00 78.19 86 LEU A CA 1
ATOM 634 C C . LEU A 1 86 ? -5.419 5.294 0.427 1.00 78.19 86 LEU A C 1
ATOM 636 O O . LEU A 1 86 ? -5.980 4.304 0.886 1.00 78.19 86 LEU A O 1
ATOM 640 N N . ARG A 1 87 ? -4.666 6.091 1.199 1.00 83.00 87 ARG A N 1
ATOM 641 C CA . ARG A 1 87 ? -4.501 5.859 2.645 1.00 83.00 87 ARG A CA 1
ATOM 642 C C . ARG A 1 87 ? -5.838 5.911 3.376 1.00 83.00 87 ARG A C 1
ATOM 644 O O . ARG A 1 87 ? -6.066 5.071 4.239 1.00 83.00 87 ARG A O 1
ATOM 651 N N . ARG A 1 88 ? -6.696 6.880 3.039 1.00 82.31 88 ARG A N 1
ATOM 652 C CA . ARG A 1 88 ? -8.045 7.010 3.607 1.00 82.31 88 ARG A CA 1
ATOM 653 C C . ARG A 1 88 ? -8.922 5.818 3.232 1.00 82.31 88 ARG A C 1
ATOM 655 O O . ARG A 1 88 ? -9.567 5.264 4.114 1.00 82.31 88 ARG A O 1
ATOM 662 N N . ALA A 1 89 ? -8.882 5.378 1.977 1.00 83.62 89 ALA A N 1
ATOM 663 C CA . ALA A 1 89 ? -9.656 4.233 1.512 1.00 83.62 89 ALA A CA 1
ATOM 664 C C . ALA A 1 89 ? -9.230 2.923 2.207 1.00 83.62 89 ALA A C 1
ATOM 666 O O . ALA A 1 89 ? -10.083 2.197 2.712 1.00 83.62 89 ALA A O 1
ATOM 667 N N . VAL A 1 90 ? -7.918 2.660 2.334 1.00 86.31 90 VAL A N 1
ATOM 668 C CA . VAL A 1 90 ? -7.400 1.485 3.070 1.00 86.31 90 VAL A CA 1
ATOM 669 C C . VAL A 1 90 ? -7.751 1.575 4.554 1.00 86.31 90 VAL A C 1
ATOM 671 O O . VAL A 1 90 ? -8.194 0.589 5.129 1.00 86.31 90 VAL A O 1
ATOM 674 N N . LEU A 1 91 ? -7.591 2.752 5.171 1.00 88.38 91 LEU A N 1
ATOM 675 C CA . LEU A 1 91 ? -7.978 2.984 6.564 1.00 88.38 91 LEU A CA 1
ATOM 676 C C . LEU A 1 91 ? -9.457 2.643 6.773 1.00 88.38 91 LEU A C 1
ATOM 678 O O . LEU A 1 91 ? -9.749 1.790 7.601 1.00 88.38 91 LEU A O 1
ATOM 682 N N . LYS A 1 92 ? -10.355 3.248 5.984 1.00 87.81 92 LYS A N 1
ATOM 683 C CA . LYS A 1 92 ? -11.806 3.025 6.051 1.00 87.81 92 LYS A CA 1
ATOM 684 C C . LYS A 1 92 ? -12.141 1.545 5.884 1.00 87.81 92 LYS A C 1
ATOM 686 O O . LYS A 1 92 ? -12.865 0.995 6.702 1.00 87.81 92 LYS A O 1
ATOM 691 N N . ALA A 1 93 ? -11.575 0.880 4.879 1.00 87.38 93 ALA A N 1
ATOM 692 C CA . ALA A 1 93 ? -11.860 -0.526 4.623 1.00 87.38 93 ALA A CA 1
ATOM 693 C C . ALA A 1 93 ? -11.351 -1.449 5.745 1.00 87.38 93 ALA A C 1
ATOM 695 O O . ALA A 1 93 ? -12.100 -2.309 6.204 1.00 87.38 93 ALA A O 1
ATOM 696 N N . CYS A 1 94 ? -10.128 -1.240 6.244 1.00 87.56 94 CYS A N 1
ATOM 697 C CA . CYS A 1 94 ? -9.589 -2.002 7.371 1.00 87.56 94 CYS A CA 1
ATOM 698 C C . CYS A 1 94 ? -10.415 -1.803 8.645 1.00 87.56 94 CYS A C 1
ATOM 700 O O . CYS A 1 94 ? -10.716 -2.783 9.323 1.00 87.56 94 CYS A O 1
ATOM 702 N N . THR A 1 95 ? -10.818 -0.568 8.961 1.00 89.38 95 THR A N 1
ATOM 703 C CA . THR A 1 95 ? -11.618 -0.287 10.161 1.00 89.38 95 THR A CA 1
ATOM 704 C C . THR A 1 95 ? -13.050 -0.788 10.036 1.00 89.38 95 THR A C 1
ATOM 706 O O . THR A 1 95 ? -13.567 -1.325 11.001 1.00 89.38 95 THR A O 1
ATOM 709 N N . SER A 1 96 ? -13.674 -0.691 8.857 1.00 88.31 96 SER A N 1
ATOM 710 C CA . SER A 1 96 ? -15.037 -1.196 8.625 1.00 88.31 96 SER A CA 1
ATOM 711 C C . SER A 1 96 ? -15.123 -2.724 8.580 1.00 88.31 96 SER A C 1
ATOM 713 O O . SER A 1 96 ? -16.1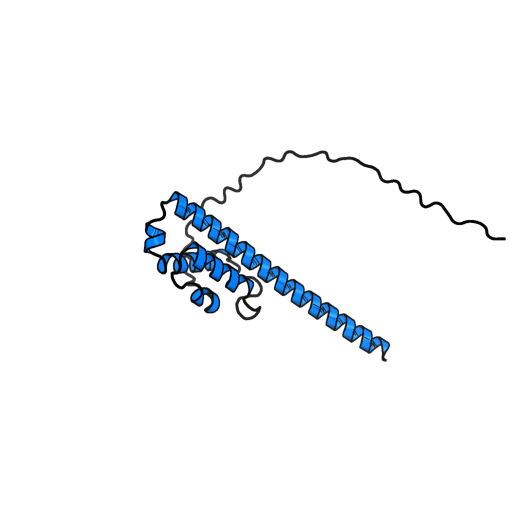90 -3.287 8.791 1.00 88.31 96 SER A O 1
ATOM 715 N N . LYS A 1 97 ? -14.025 -3.427 8.281 1.00 89.44 97 LYS A N 1
ATOM 716 C CA . LYS A 1 97 ? -13.979 -4.898 8.349 1.00 89.44 97 LYS A CA 1
ATOM 717 C C . LYS A 1 97 ? -13.577 -5.429 9.720 1.00 89.44 97 LYS A C 1
ATOM 719 O O . LYS A 1 97 ? -13.901 -6.567 10.033 1.00 89.44 97 LYS A O 1
ATOM 724 N N . ASN A 1 98 ? -12.914 -4.607 10.528 1.00 88.56 98 ASN A N 1
ATOM 725 C CA . ASN A 1 98 ? -12.441 -4.951 11.866 1.00 88.56 98 ASN A CA 1
ATOM 726 C C . ASN A 1 98 ? -13.003 -3.963 12.903 1.00 88.56 98 ASN A C 1
ATOM 728 O O . ASN A 1 98 ? -12.246 -3.417 13.704 1.00 88.56 98 ASN A O 1
ATOM 732 N N . GLU A 1 99 ? -14.312 -3.688 12.858 1.00 89.81 99 GLU A N 1
ATOM 733 C CA . GLU A 1 99 ? -14.939 -2.635 13.677 1.00 89.81 99 GLU A CA 1
ATOM 734 C C . GLU A 1 99 ? -14.761 -2.882 15.176 1.00 89.81 99 GLU A C 1
ATOM 736 O O . GLU A 1 99 ? -14.423 -1.958 15.911 1.00 89.81 99 GLU A O 1
ATOM 741 N N . GLU A 1 100 ? -14.911 -4.132 15.618 1.00 89.56 100 GLU A N 1
ATOM 742 C CA . GLU A 1 100 ? -14.736 -4.523 17.021 1.00 89.56 100 GLU A CA 1
ATOM 743 C C . GLU A 1 100 ? -13.285 -4.314 17.478 1.00 89.56 100 GLU A C 1
ATOM 745 O O . GLU A 1 100 ? -13.039 -3.586 18.437 1.00 89.56 100 GLU A O 1
ATOM 750 N N . ALA A 1 101 ? -12.309 -4.840 16.730 1.00 89.50 101 ALA A N 1
ATOM 751 C CA . ALA A 1 101 ? -10.889 -4.659 17.042 1.00 89.50 101 ALA A CA 1
ATOM 752 C C . ALA A 1 101 ? -10.462 -3.180 16.991 1.00 89.50 101 ALA A C 1
ATOM 754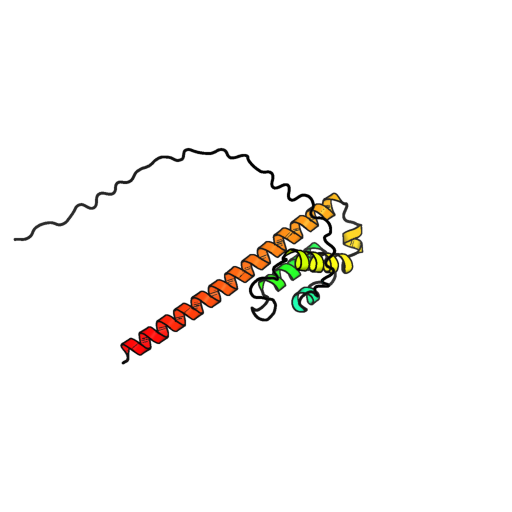 O O . ALA A 1 101 ? -9.594 -2.748 17.749 1.00 89.50 101 ALA A O 1
ATOM 755 N N . TRP A 1 102 ? -11.072 -2.387 16.106 1.00 91.25 102 TRP A N 1
ATOM 756 C CA . TRP A 1 102 ? -10.848 -0.947 16.035 1.00 91.25 102 TRP A CA 1
ATOM 757 C C . TRP A 1 102 ? -11.436 -0.207 17.241 1.00 91.25 102 TRP A C 1
ATOM 759 O O . TRP A 1 102 ? -10.781 0.681 17.785 1.00 91.25 102 TRP A O 1
ATOM 769 N N . ALA A 1 103 ? -12.640 -0.579 17.678 1.00 90.31 103 ALA A N 1
ATOM 770 C CA . ALA A 1 103 ? -13.295 0.002 18.847 1.00 90.31 103 ALA A CA 1
ATOM 771 C C . ALA A 1 103 ? -12.588 -0.362 20.165 1.00 90.31 103 ALA A C 1
ATOM 773 O O . ALA A 1 103 ? -12.573 0.446 21.092 1.00 90.31 103 ALA A O 1
ATOM 774 N N . GLU A 1 104 ? -11.980 -1.547 20.243 1.00 92.12 104 GLU A N 1
ATOM 775 C CA . GLU A 1 104 ? -11.193 -1.993 21.400 1.00 92.12 104 GLU A CA 1
ATOM 776 C C . GLU A 1 104 ? -9.829 -1.296 21.513 1.00 92.12 104 GLU A C 1
ATOM 778 O O . GLU A 1 104 ? -9.270 -1.178 22.608 1.00 92.12 104 GLU A O 1
ATOM 783 N N . LEU A 1 105 ? -9.284 -0.795 20.400 1.00 89.62 105 LEU A N 1
ATOM 784 C CA . LEU A 1 105 ? -8.075 0.022 20.418 1.00 89.62 105 LEU A CA 1
ATOM 785 C C . LEU A 1 105 ? -8.375 1.377 21.067 1.00 89.62 105 LEU A C 1
ATOM 787 O O . LEU A 1 105 ? -9.170 2.165 20.560 1.00 89.62 105 LEU A O 1
ATOM 791 N N . GLY A 1 106 ? -7.667 1.696 22.153 1.00 91.75 106 GLY A N 1
ATOM 792 C CA . GLY A 1 106 ? -7.678 3.046 22.723 1.00 91.75 106 GLY A CA 1
ATOM 793 C C . GLY A 1 106 ? -7.148 4.096 21.736 1.00 91.75 106 GLY A C 1
ATOM 794 O O . GLY A 1 106 ? -6.421 3.769 20.797 1.00 91.75 106 GLY A O 1
ATOM 795 N N . GLU A 1 107 ? -7.460 5.375 21.962 1.00 90.25 107 GLU A N 1
ATOM 796 C CA . GLU A 1 107 ? -7.117 6.472 21.036 1.00 90.25 107 GLU A CA 1
ATOM 797 C C . GLU A 1 107 ? -5.619 6.545 20.695 1.00 90.25 107 GLU A C 1
ATOM 799 O O . GLU A 1 107 ? -5.244 6.757 19.539 1.00 90.25 107 GLU A O 1
ATOM 804 N N . GLU A 1 108 ? -4.743 6.305 21.673 1.00 91.06 108 GLU A N 1
ATOM 805 C CA . GLU A 1 108 ? -3.292 6.278 21.459 1.00 91.06 108 GLU A CA 1
ATOM 806 C C . GLU A 1 108 ? -2.873 5.120 20.535 1.00 91.06 108 GLU A C 1
ATOM 808 O O . GLU A 1 108 ? -2.064 5.287 19.612 1.00 91.06 108 GLU A O 1
ATOM 813 N N . ALA A 1 109 ? -3.487 3.951 20.723 1.00 90.50 109 ALA A N 1
ATOM 814 C CA . ALA A 1 109 ? -3.244 2.778 19.900 1.00 90.50 109 ALA A CA 1
ATOM 815 C C . ALA A 1 109 ? -3.792 2.988 18.476 1.00 90.50 109 ALA A C 1
ATOM 817 O O . ALA A 1 109 ? -3.083 2.727 17.507 1.00 90.50 109 ALA A O 1
ATOM 818 N N . GLN A 1 110 ? -4.972 3.593 18.325 1.00 91.25 110 GLN A N 1
ATOM 819 C CA . GLN A 1 110 ? -5.516 4.000 17.025 1.00 91.25 110 GLN A CA 1
ATOM 820 C C . GLN A 1 110 ? -4.607 5.010 16.305 1.00 91.25 110 GLN A C 1
ATOM 822 O O . GLN A 1 110 ? -4.339 4.877 15.105 1.00 91.25 110 GLN A O 1
ATOM 827 N N . ALA A 1 111 ? -4.089 6.016 17.016 1.00 89.62 111 ALA A N 1
ATOM 828 C CA . ALA A 1 111 ? -3.178 7.010 16.452 1.00 89.62 111 ALA A CA 1
ATOM 829 C C . ALA A 1 111 ? -1.855 6.377 15.991 1.00 89.62 111 ALA A C 1
ATOM 831 O O . ALA A 1 111 ? -1.358 6.687 14.898 1.00 89.62 111 ALA A O 1
ATOM 832 N N . SER A 1 112 ? -1.294 5.466 16.792 1.00 91.75 112 SER A N 1
ATOM 833 C CA . SER A 1 112 ? -0.086 4.718 16.429 1.00 91.75 112 SER A CA 1
ATOM 834 C C . SER A 1 112 ? -0.328 3.788 15.235 1.00 91.75 112 SER A C 1
ATOM 836 O O . SER A 1 112 ? 0.481 3.774 14.302 1.00 91.75 112 SER A O 1
ATOM 838 N N . TRP A 1 113 ? -1.486 3.129 15.174 1.00 92.19 113 TRP A N 1
ATOM 839 C CA . TRP A 1 113 ? -1.876 2.275 14.057 1.00 92.19 113 TRP A CA 1
ATOM 840 C C . TRP A 1 113 ? -2.055 3.075 12.759 1.00 92.19 113 TRP A C 1
ATOM 842 O O . TRP A 1 113 ? -1.472 2.731 11.731 1.00 92.19 113 TRP A O 1
ATOM 852 N N . ARG A 1 114 ? -2.724 4.238 12.795 1.00 90.44 114 ARG A N 1
ATOM 853 C CA . ARG A 1 114 ? -2.814 5.153 11.635 1.00 90.44 114 ARG A CA 1
ATOM 854 C C . ARG A 1 114 ? -1.434 5.624 11.162 1.00 90.44 114 ARG A C 1
ATOM 856 O O . ARG A 1 114 ? -1.217 5.818 9.963 1.00 90.44 114 ARG A O 1
ATOM 863 N N . LYS A 1 115 ? -0.481 5.856 12.075 1.00 88.81 115 LYS A N 1
ATOM 864 C CA . LYS A 1 115 ? 0.919 6.169 11.717 1.00 88.81 115 LYS A CA 1
ATOM 865 C C . LYS A 1 115 ? 1.602 4.960 11.061 1.00 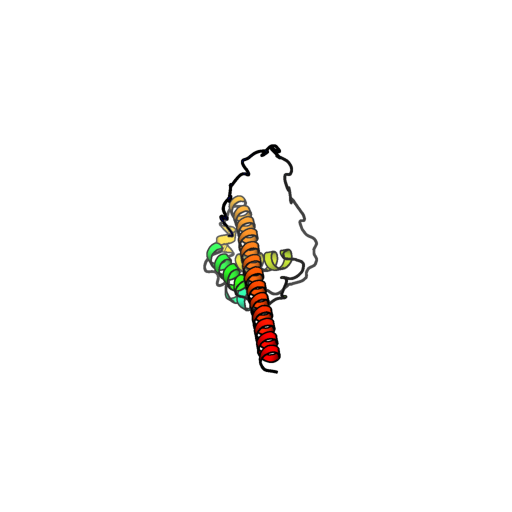88.81 115 LYS A C 1
ATOM 867 O O . LYS A 1 115 ? 2.295 5.139 10.056 1.00 88.81 115 LYS A O 1
ATOM 872 N N . ALA A 1 116 ? 1.389 3.752 11.579 1.00 88.88 116 ALA A N 1
ATOM 873 C CA . ALA A 1 116 ? 1.917 2.516 11.006 1.00 88.88 116 ALA A CA 1
ATOM 874 C C . ALA A 1 116 ? 1.367 2.262 9.593 1.00 88.88 116 ALA A C 1
ATOM 876 O O . ALA A 1 116 ? 2.160 2.056 8.673 1.00 88.88 116 ALA A O 1
ATOM 877 N N . LEU A 1 117 ? 0.053 2.401 9.390 1.00 89.88 117 LEU A N 1
ATOM 878 C CA . LEU A 1 117 ? -0.608 2.313 8.085 1.00 89.88 117 LEU A CA 1
ATOM 879 C C . LEU A 1 117 ? 0.030 3.256 7.067 1.00 89.88 117 LEU A C 1
ATOM 881 O O . LEU A 1 117 ? 0.458 2.823 5.996 1.00 89.88 117 LEU A O 1
ATOM 885 N N . ARG A 1 118 ? 0.192 4.536 7.427 1.00 87.75 118 ARG A N 1
ATOM 886 C CA . ARG A 1 118 ? 0.834 5.534 6.555 1.00 87.75 118 ARG A CA 1
ATOM 887 C C . ARG A 1 118 ? 2.241 5.109 6.137 1.00 87.75 118 ARG A C 1
ATOM 889 O O . ARG A 1 118 ? 2.578 5.190 4.956 1.00 87.75 118 ARG A O 1
ATOM 896 N N . ARG A 1 119 ? 3.054 4.644 7.091 1.00 87.75 119 ARG A N 1
ATOM 897 C CA . ARG A 1 119 ? 4.432 4.195 6.836 1.00 87.75 119 ARG A CA 1
ATOM 898 C C . ARG A 1 119 ? 4.473 2.940 5.964 1.00 87.75 119 ARG A C 1
ATOM 900 O O . ARG A 1 119 ? 5.286 2.886 5.044 1.00 87.75 119 ARG A O 1
ATOM 907 N N . ARG A 1 120 ? 3.617 1.947 6.226 1.00 88.44 120 ARG A N 1
ATOM 908 C CA . ARG A 1 120 ? 3.574 0.691 5.458 1.00 88.44 120 ARG A CA 1
ATOM 909 C C . ARG A 1 120 ? 3.130 0.933 4.017 1.00 88.44 120 ARG A C 1
ATOM 911 O O . ARG A 1 120 ? 3.821 0.496 3.101 1.00 88.44 120 ARG A O 1
ATOM 918 N N . LEU A 1 121 ? 2.067 1.711 3.804 1.00 86.75 121 LEU A N 1
ATOM 919 C CA . LEU A 1 121 ? 1.602 2.052 2.456 1.00 86.75 121 LEU A CA 1
ATOM 920 C C . LEU A 1 121 ? 2.634 2.876 1.676 1.00 86.75 121 LEU A C 1
ATOM 922 O O . LEU A 1 121 ? 2.855 2.618 0.497 1.00 86.75 121 LEU A O 1
ATOM 926 N N . ALA A 1 122 ? 3.323 3.820 2.327 1.00 84.62 122 ALA A N 1
ATOM 927 C CA . ALA A 1 122 ? 4.406 4.570 1.688 1.00 84.62 122 ALA A CA 1
ATOM 928 C C . ALA A 1 122 ? 5.568 3.659 1.253 1.00 84.62 122 ALA A C 1
ATOM 930 O O . ALA A 1 122 ? 6.062 3.785 0.135 1.00 84.62 122 ALA A O 1
ATOM 931 N N . ARG A 1 123 ? 5.976 2.705 2.103 1.00 86.44 123 ARG A N 1
ATOM 932 C CA . ARG A 1 123 ? 7.016 1.717 1.764 1.00 86.44 123 ARG A CA 1
ATOM 933 C C . ARG A 1 123 ? 6.590 0.808 0.613 1.00 86.44 123 ARG A C 1
ATOM 935 O O . ARG A 1 123 ? 7.388 0.556 -0.283 1.00 86.44 123 ARG A O 1
ATOM 942 N N . ALA A 1 124 ? 5.346 0.339 0.619 1.00 86.69 124 ALA A N 1
ATOM 943 C CA . ALA A 1 124 ? 4.803 -0.482 -0.457 1.00 86.69 124 ALA A CA 1
ATOM 944 C C . ALA A 1 124 ? 4.763 0.270 -1.796 1.00 86.69 124 ALA A C 1
ATOM 946 O O . ALA A 1 124 ? 5.179 -0.273 -2.819 1.00 86.69 124 ALA A O 1
ATOM 947 N N . ALA A 1 125 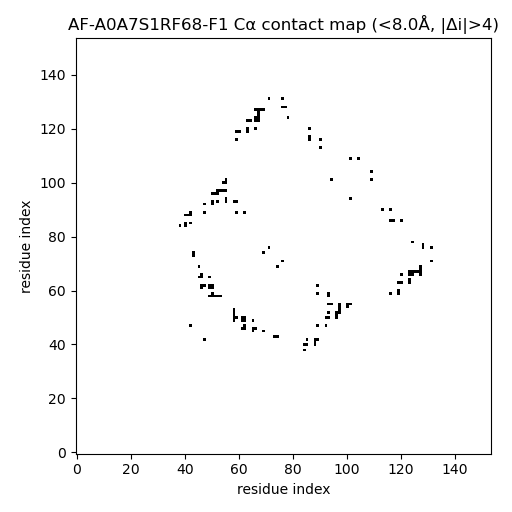? 4.338 1.536 -1.777 1.00 83.94 125 ALA A N 1
ATOM 948 C CA . ALA A 1 125 ? 4.355 2.412 -2.944 1.00 83.94 125 ALA A CA 1
ATOM 949 C C . ALA A 1 125 ? 5.781 2.641 -3.476 1.00 83.94 125 ALA A C 1
ATOM 951 O O . ALA A 1 125 ? 6.008 2.514 -4.677 1.00 83.94 125 ALA A O 1
ATOM 952 N N . ALA A 1 126 ? 6.749 2.912 -2.593 1.00 83.50 126 ALA A N 1
ATOM 953 C CA . ALA A 1 126 ? 8.153 3.065 -2.974 1.00 83.50 126 ALA A CA 1
ATOM 954 C C . ALA A 1 126 ? 8.712 1.782 -3.612 1.00 83.50 126 ALA A C 1
ATOM 956 O O . ALA A 1 126 ? 9.265 1.832 -4.707 1.00 83.50 126 ALA A O 1
ATOM 957 N N . LYS A 1 127 ? 8.469 0.619 -2.992 1.00 86.00 127 LYS A N 1
ATOM 958 C CA . LYS A 1 127 ? 8.886 -0.690 -3.518 1.00 86.00 127 LYS A CA 1
ATOM 959 C C . LYS A 1 127 ? 8.278 -0.985 -4.894 1.00 86.00 127 LYS A C 1
ATOM 961 O O . LYS A 1 127 ? 8.957 -1.525 -5.767 1.00 86.00 127 LYS A O 1
ATOM 966 N N . ARG A 1 128 ? 7.008 -0.619 -5.109 1.00 84.62 128 ARG A N 1
ATOM 967 C CA . ARG A 1 128 ? 6.364 -0.703 -6.430 1.00 84.62 128 ARG A CA 1
ATOM 968 C C . ARG A 1 128 ? 7.095 0.179 -7.441 1.00 84.62 128 ARG A C 1
ATOM 970 O O . ARG A 1 128 ? 7.424 -0.310 -8.518 1.00 84.62 128 ARG A O 1
ATOM 977 N N . GLY A 1 129 ? 7.371 1.433 -7.082 1.00 82.94 129 GLY A N 1
ATOM 978 C CA . GLY A 1 129 ? 8.103 2.385 -7.920 1.00 82.94 129 GLY A CA 1
ATOM 979 C C . GLY A 1 129 ? 9.483 1.867 -8.329 1.00 82.94 129 GLY A C 1
ATOM 980 O O . GLY A 1 129 ? 9.779 1.801 -9.518 1.00 82.94 129 GLY A O 1
ATOM 981 N N . GLU A 1 130 ? 10.278 1.388 -7.369 1.00 86.25 130 GLU A N 1
ATOM 982 C CA . GLU A 1 130 ? 11.597 0.789 -7.622 1.00 86.25 130 GLU A CA 1
ATOM 983 C C . GLU A 1 130 ? 11.517 -0.404 -8.584 1.00 86.25 130 GLU A C 1
ATOM 985 O O . GLU A 1 130 ? 12.324 -0.526 -9.507 1.00 86.25 130 GLU A O 1
ATOM 990 N N . ARG A 1 131 ? 10.522 -1.283 -8.407 1.00 86.94 131 ARG A N 1
ATOM 991 C CA . ARG A 1 131 ? 10.309 -2.442 -9.285 1.00 86.94 131 ARG A CA 1
ATOM 992 C C . ARG A 1 131 ? 9.960 -2.020 -10.713 1.00 86.94 131 ARG A C 1
ATOM 994 O O . ARG A 1 131 ? 10.499 -2.595 -11.659 1.00 86.94 131 ARG A O 1
ATOM 1001 N N . LEU A 1 132 ? 9.060 -1.048 -10.872 1.00 84.44 132 LEU A N 1
ATOM 1002 C CA . LEU A 1 132 ? 8.658 -0.530 -12.183 1.00 84.44 132 LEU A CA 1
ATOM 1003 C C . LEU A 1 132 ? 9.829 0.166 -12.883 1.00 84.44 132 LEU A C 1
ATOM 1005 O O . LEU A 1 132 ? 10.083 -0.079 -14.062 1.00 84.44 132 LEU A O 1
ATOM 1009 N N . GLU A 1 133 ? 10.605 0.959 -12.148 1.00 86.12 133 GLU A N 1
ATOM 1010 C CA . GLU A 1 133 ? 11.791 1.616 -12.686 1.00 86.12 133 GLU A CA 1
ATOM 1011 C C . GLU A 1 133 ? 12.866 0.599 -13.095 1.00 86.12 133 GLU A C 1
ATOM 1013 O O . GLU A 1 133 ? 13.439 0.698 -14.181 1.00 86.12 133 GLU A O 1
ATOM 1018 N N . ALA A 1 134 ? 13.108 -0.425 -12.273 1.00 87.38 134 ALA A N 1
ATOM 1019 C CA . ALA A 1 134 ? 14.031 -1.506 -12.603 1.00 87.38 134 ALA A CA 1
ATOM 1020 C C . ALA A 1 134 ? 13.599 -2.266 -13.867 1.00 87.38 134 ALA A C 1
ATOM 1022 O O . ALA A 1 134 ? 14.444 -2.581 -14.708 1.00 87.38 134 ALA A O 1
ATOM 1023 N N . ALA A 1 135 ? 12.298 -2.526 -14.033 1.00 86.31 135 ALA A N 1
ATOM 1024 C CA . ALA A 1 135 ? 11.756 -3.143 -15.242 1.00 86.31 135 ALA A CA 1
ATOM 1025 C C . ALA A 1 135 ? 11.978 -2.253 -16.478 1.00 86.31 135 ALA A C 1
ATOM 1027 O O . ALA A 1 135 ? 12.492 -2.728 -17.491 1.00 86.31 135 ALA A O 1
ATOM 1028 N N . ARG A 1 136 ? 11.699 -0.948 -16.370 1.00 87.19 136 ARG A N 1
ATOM 1029 C CA . ARG A 1 136 ? 11.927 0.019 -17.453 1.00 87.19 136 ARG A CA 1
ATOM 1030 C C . ARG A 1 136 ? 13.403 0.115 -17.843 1.00 87.19 136 ARG A C 1
ATOM 1032 O O . ARG A 1 136 ? 13.731 0.117 -19.026 1.00 87.19 136 ARG A O 1
ATOM 1039 N N . ARG A 1 137 ? 14.313 0.152 -16.863 1.00 87.62 137 ARG A N 1
ATOM 1040 C CA . ARG A 1 137 ? 15.767 0.182 -17.106 1.00 87.62 137 ARG A CA 1
ATOM 1041 C C . ARG A 1 137 ? 16.242 -1.055 -17.869 1.00 87.62 137 ARG A C 1
ATOM 1043 O O . ARG A 1 137 ? 17.041 -0.912 -18.790 1.00 87.62 137 ARG A O 1
ATOM 1050 N N . ARG A 1 138 ? 15.739 -2.246 -17.524 1.00 88.75 138 ARG A N 1
ATOM 1051 C CA . ARG A 1 138 ? 16.054 -3.491 -18.249 1.00 88.75 138 ARG A CA 1
ATOM 1052 C C . ARG A 1 138 ? 15.569 -3.436 -19.692 1.00 88.75 138 ARG A C 1
ATOM 1054 O O . ARG A 1 138 ? 16.353 -3.707 -20.589 1.00 88.75 138 ARG A O 1
ATOM 1061 N N . GLN A 1 139 ? 14.336 -2.985 -19.910 1.00 87.56 139 GLN 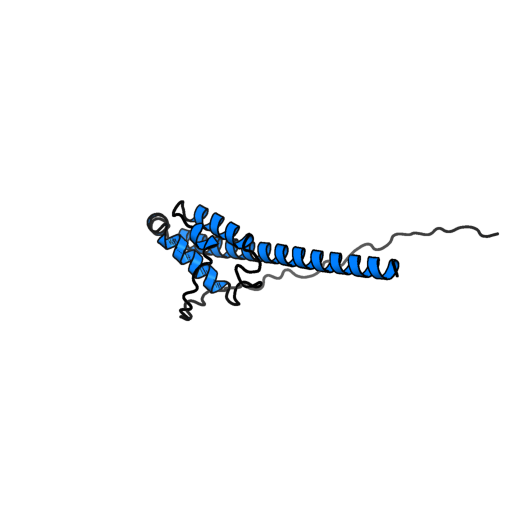A N 1
ATOM 1062 C CA . GLN A 1 139 ? 13.771 -2.860 -21.252 1.00 87.56 139 GLN A CA 1
ATOM 1063 C C . GLN A 1 139 ? 14.593 -1.910 -22.139 1.00 87.56 139 GLN A C 1
ATOM 1065 O O . GLN A 1 139 ? 14.867 -2.217 -23.296 1.00 87.56 139 GLN A O 1
ATOM 1070 N N . VAL A 1 140 ? 15.044 -0.777 -21.590 1.00 88.81 140 VAL A N 1
ATOM 1071 C CA . VAL A 1 140 ? 15.921 0.160 -22.311 1.00 88.81 140 VAL A CA 1
ATOM 1072 C C . VAL A 1 140 ? 17.284 -0.472 -22.616 1.00 88.81 140 VAL A C 1
ATOM 1074 O O . VAL A 1 140 ? 17.793 -0.304 -23.721 1.00 88.81 140 VAL A O 1
ATOM 1077 N N . GLN A 1 141 ? 17.877 -1.212 -21.674 1.00 89.31 141 GLN A N 1
ATOM 1078 C CA . GLN A 1 141 ? 19.157 -1.897 -21.898 1.00 89.31 141 GLN A CA 1
ATOM 1079 C C . GLN A 1 141 ? 19.054 -2.992 -22.965 1.00 89.31 141 GLN A C 1
ATOM 1081 O O . GLN A 1 141 ? 19.930 -3.081 -23.821 1.00 89.31 141 GLN A O 1
ATOM 1086 N N . GLU A 1 142 ? 17.989 -3.793 -22.949 1.00 89.94 142 GLU A N 1
ATOM 1087 C CA . GLU A 1 142 ? 17.741 -4.833 -23.954 1.00 89.94 142 GLU A CA 1
ATOM 1088 C C . GLU A 1 142 ? 17.573 -4.229 -25.352 1.00 89.94 142 GLU A C 1
ATOM 1090 O O . GLU A 1 142 ? 18.199 -4.705 -26.297 1.00 89.94 142 GLU A O 1
ATOM 1095 N N . GLN A 1 143 ? 16.817 -3.133 -25.480 1.00 87.31 143 GLN A N 1
ATOM 1096 C CA . GLN A 1 143 ? 16.682 -2.411 -26.750 1.00 87.31 143 GLN A CA 1
ATOM 1097 C C . GLN A 1 143 ? 18.017 -1.829 -27.232 1.00 87.31 143 GLN A C 1
ATOM 1099 O O . GLN A 1 143 ? 18.336 -1.891 -28.416 1.00 87.31 143 GLN A O 1
ATOM 1104 N N . GLN A 1 144 ? 18.835 -1.279 -26.330 1.00 87.00 144 GLN A N 1
ATOM 1105 C CA . GLN A 1 144 ? 20.165 -0.788 -26.700 1.00 87.00 144 GLN A CA 1
ATOM 1106 C C . GLN A 1 144 ? 21.072 -1.925 -27.180 1.00 87.00 144 GLN A C 1
ATOM 1108 O O . GLN A 1 144 ? 21.780 -1.763 -28.171 1.00 87.00 144 GLN A O 1
ATOM 1113 N N . GLN A 1 145 ? 21.038 -3.083 -26.516 1.00 87.19 145 GLN A N 1
ATOM 1114 C CA . GLN A 1 145 ? 21.807 -4.255 -26.933 1.00 87.19 145 GLN A CA 1
ATOM 1115 C C . GLN A 1 145 ? 21.325 -4.817 -28.271 1.00 87.19 145 GLN A C 1
ATOM 1117 O O . GLN A 1 145 ? 22.163 -5.176 -29.096 1.00 87.19 145 GLN A O 1
ATOM 1122 N N . SER A 1 146 ? 20.011 -4.855 -28.521 1.00 88.31 146 SER A N 1
ATOM 1123 C CA . SER A 1 146 ? 19.474 -5.324 -29.801 1.00 88.31 146 SER A CA 1
ATOM 1124 C C . SER A 1 146 ? 19.869 -4.398 -30.950 1.00 88.31 146 SER A C 1
ATOM 1126 O O . SER A 1 146 ? 20.342 -4.880 -31.974 1.00 88.31 146 SER A O 1
ATOM 1128 N N . VAL A 1 147 ? 19.765 -3.077 -30.760 1.00 85.75 147 VAL A N 1
ATOM 1129 C CA . VAL A 1 147 ? 20.174 -2.083 -31.768 1.00 85.75 147 VAL A CA 1
ATOM 1130 C C . VAL A 1 147 ? 21.675 -2.172 -32.048 1.00 85.75 147 VAL A C 1
ATOM 1132 O O . VAL A 1 147 ? 22.088 -2.158 -33.203 1.00 85.75 147 VAL A O 1
ATOM 1135 N N . LEU A 1 148 ? 22.510 -2.302 -31.012 1.00 82.06 148 LEU A N 1
ATOM 1136 C CA . LEU A 1 148 ? 23.955 -2.463 -31.197 1.00 82.06 148 LEU A CA 1
ATOM 1137 C C . LEU A 1 148 ? 24.304 -3.767 -31.925 1.00 82.06 148 LEU A C 1
ATOM 1139 O O . LEU A 1 148 ? 25.181 -3.759 -32.784 1.00 82.06 148 LEU A O 1
ATOM 1143 N N . ALA A 1 149 ? 23.626 -4.873 -31.609 1.00 80.44 149 ALA A N 1
ATOM 1144 C CA . ALA A 1 149 ? 23.829 -6.146 -32.295 1.00 80.44 149 ALA A CA 1
ATOM 1145 C C . ALA A 1 149 ? 23.434 -6.069 -33.779 1.00 80.44 149 ALA A C 1
ATOM 1147 O O . ALA A 1 149 ? 24.147 -6.603 -34.625 1.00 80.44 149 ALA A O 1
ATOM 1148 N N . GLU A 1 150 ? 22.342 -5.372 -34.096 1.00 79.44 150 GLU A N 1
ATOM 1149 C CA . GLU A 1 150 ? 21.885 -5.156 -35.470 1.00 79.44 150 GLU A CA 1
ATOM 1150 C C . GLU A 1 150 ? 22.861 -4.278 -36.269 1.00 79.44 150 GLU A C 1
ATOM 1152 O O . GLU A 1 150 ? 23.215 -4.626 -37.391 1.00 79.44 150 GLU A O 1
ATOM 1157 N N . VAL A 1 151 ? 23.386 -3.202 -35.670 1.00 80.44 151 VAL A N 1
ATOM 1158 C CA . VAL A 1 151 ? 24.397 -2.331 -36.302 1.00 80.44 151 VAL A CA 1
ATOM 1159 C C . VAL A 1 151 ? 25.722 -3.058 -36.551 1.00 80.44 151 VAL A C 1
ATOM 1161 O O . VAL A 1 151 ? 26.379 -2.785 -37.546 1.00 80.44 151 VAL A O 1
ATOM 1164 N N . VAL A 1 152 ? 26.137 -3.971 -35.667 1.00 80.81 152 VAL A N 1
ATOM 1165 C CA . VAL A 1 152 ? 27.369 -4.766 -35.850 1.00 80.81 152 VAL A CA 1
ATOM 1166 C C . VAL A 1 152 ? 27.201 -5.859 -36.914 1.00 80.81 152 VAL A C 1
ATOM 1168 O O . VAL A 1 152 ? 28.191 -6.297 -37.499 1.00 80.81 152 VAL A O 1
ATOM 1171 N N . ALA A 1 153 ? 25.972 -6.323 -37.151 1.00 73.00 153 ALA A N 1
ATOM 1172 C CA . ALA A 1 153 ? 25.670 -7.353 -38.142 1.00 73.00 153 ALA A CA 1
ATOM 1173 C C . ALA A 1 153 ? 25.489 -6.811 -39.575 1.00 73.00 153 ALA A C 1
ATOM 1175 O O . ALA A 1 153 ? 25.465 -7.615 -40.510 1.00 73.00 153 ALA A O 1
ATOM 1176 N N . ALA A 1 154 ? 25.347 -5.491 -39.737 1.00 64.94 154 ALA A N 1
ATOM 1177 C CA . ALA A 1 154 ? 25.193 -4.791 -41.015 1.00 64.94 154 ALA A CA 1
ATOM 1178 C C . ALA A 1 154 ? 26.540 -4.311 -41.582 1.00 64.94 154 ALA A C 1
ATOM 1180 O O . ALA A 1 154 ? 26.701 -4.381 -42.822 1.00 64.94 154 ALA A O 1
#

Organism: Alexandrium catenella (NCBI:txid2925)

Radius of gyration: 25.31 Å; Cα contacts (8 Å, |Δi|>4): 83; chains: 1; bounding box: 82×33×64 Å

Sequence (154 aa):
AEKRRKNHRLSISSSESGGSDGEADDFSLELSEDSEAEADLELPERVASCIEGAGLDEDLERCAQALSELPPDGAPEHLPAEPQALRRAVLKACTSKNEEAWAELGEEAQASWRKALRRRLARAAAKRGERLEAARRRQVQEQQQSVLAEVVAA

Solvent-accessible surface area (backbone atoms only — not comparable to full-atom values): 9494 Å² total; per-residue (Å²): 137,91,83,82,91,83,83,91,73,91,80,87,81,86,88,82,96,72,88,71,96,69,93,72,74,86,77,73,81,68,78,85,69,85,76,86,72,82,70,83,59,75,61,51,66,72,38,52,71,38,53,77,50,84,36,61,70,57,24,49,50,42,28,24,50,40,53,32,64,53,51,68,89,66,45,60,81,58,68,57,99,50,71,60,55,58,50,50,38,52,49,50,53,42,40,71,51,23,48,66,68,50,69,70,40,51,72,68,53,46,52,51,46,56,53,48,51,54,53,46,44,51,51,18,50,48,54,27,45,53,52,54,51,52,52,51,52,48,53,53,50,51,52,51,52,51,51,52,53,53,63,73,73,105